Protein AF-A0A2V9S977-F1 (afdb_monomer_lite)

Secondary structure (DSSP, 8-state):
-EEEEEEEEEEEETT----HHHHHHHHHHHHHHTT-SEEEEEEEEEEESSTTTEEEEEEEEEEEE---

Radius of gyration: 13.73 Å; chains: 1; bounding box: 30×20×41 Å

pLDDT: mean 70.59, std 11.94, range [45.0, 86.62]

Structure (mmCIF, N/CA/C/O backbone):
data_AF-A0A2V9S977-F1
#
_entry.id   AF-A0A2V9S977-F1
#
loop_
_atom_site.group_PDB
_atom_site.id
_atom_site.type_symbol
_atom_site.label_atom_id
_atom_site.label_alt_id
_atom_site.label_comp_id
_atom_site.label_asym_id
_atom_site.label_entity_id
_atom_site.label_seq_id
_atom_site.pdbx_PDB_ins_code
_atom_site.Cartn_x
_atom_site.Cartn_y
_atom_site.Cartn_z
_atom_site.occupancy
_atom_site.B_iso_or_equiv
_atom_site.auth_seq_id
_atom_site.auth_comp_id
_atom_site.auth_asym_id
_atom_site.auth_atom_id
_atom_site.pdbx_PDB_model_num
ATOM 1 N N . MET A 1 1 ? -14.922 11.850 10.469 1.00 56.00 1 MET A N 1
ATOM 2 C CA . MET A 1 1 ? -14.278 11.085 9.376 1.00 56.00 1 MET A CA 1
ATOM 3 C C . MET A 1 1 ? -12.950 11.753 9.061 1.00 56.00 1 MET A C 1
ATOM 5 O O . MET A 1 1 ? -12.956 12.945 8.775 1.00 56.00 1 MET A O 1
ATOM 9 N N . ARG A 1 2 ? -11.822 11.044 9.181 1.00 70.00 2 ARG A N 1
ATOM 10 C CA . ARG A 1 2 ? -10.493 11.596 8.860 1.00 70.00 2 ARG A CA 1
ATOM 11 C C . ARG A 1 2 ? -9.995 10.922 7.583 1.00 70.00 2 ARG A C 1
ATOM 13 O O . ARG A 1 2 ? -10.001 9.698 7.504 1.00 70.00 2 ARG A O 1
ATOM 20 N N . ILE A 1 3 ? -9.641 11.725 6.584 1.00 69.88 3 ILE A N 1
ATOM 21 C CA . ILE A 1 3 ? -9.196 11.257 5.267 1.00 69.88 3 ILE A CA 1
ATOM 22 C C . ILE A 1 3 ? -7.689 11.512 5.176 1.00 69.88 3 ILE A C 1
ATOM 24 O O . ILE A 1 3 ? -7.246 12.635 5.420 1.00 69.88 3 ILE A O 1
ATOM 28 N N . SER A 1 4 ? -6.918 10.479 4.850 1.00 65.56 4 SER A N 1
ATOM 29 C CA . SER A 1 4 ? -5.466 10.534 4.656 1.00 65.56 4 SER A CA 1
ATOM 30 C C . SER A 1 4 ? -5.145 10.130 3.220 1.00 65.56 4 SER A C 1
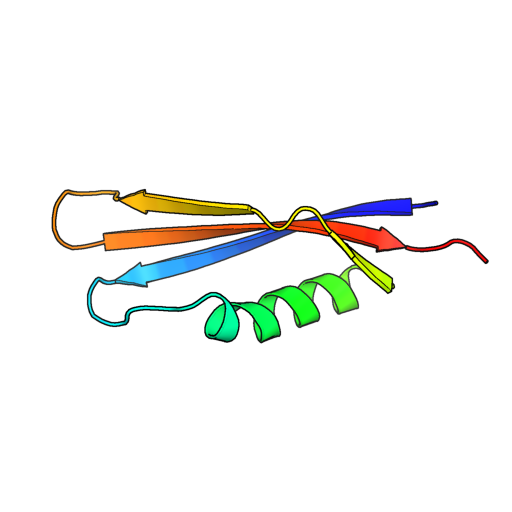ATOM 32 O O . SER A 1 4 ? -5.641 9.112 2.746 1.00 65.56 4 SER A O 1
ATOM 34 N N . ARG A 1 5 ? -4.313 10.891 2.503 1.00 73.06 5 ARG A N 1
ATOM 35 C CA . ARG A 1 5 ? -3.829 10.462 1.180 1.00 73.06 5 ARG A CA 1
ATOM 36 C C . ARG A 1 5 ? -2.628 9.540 1.364 1.00 73.06 5 ARG A C 1
ATOM 38 O O . ARG A 1 5 ? -1.691 9.916 2.061 1.00 73.06 5 ARG A O 1
ATOM 45 N N . ILE A 1 6 ? -2.667 8.363 0.749 1.00 74.06 6 ILE A N 1
ATOM 46 C CA . ILE A 1 6 ? -1.588 7.377 0.788 1.00 74.06 6 ILE A CA 1
ATOM 47 C C . ILE A 1 6 ? -0.974 7.329 -0.607 1.00 74.06 6 ILE A C 1
ATOM 49 O O . ILE A 1 6 ? -1.637 6.985 -1.584 1.00 74.06 6 ILE A O 1
ATOM 53 N N . ASP A 1 7 ? 0.290 7.713 -0.705 1.00 67.81 7 ASP A N 1
ATOM 54 C CA . ASP A 1 7 ? 1.037 7.704 -1.958 1.00 67.81 7 ASP A CA 1
ATOM 55 C C . ASP A 1 7 ? 2.103 6.617 -1.872 1.00 67.81 7 ASP A C 1
ATOM 57 O O . ASP A 1 7 ? 2.944 6.643 -0.972 1.00 67.81 7 ASP A O 1
ATOM 61 N N . VAL A 1 8 ? 2.037 5.629 -2.762 1.00 65.19 8 VAL A N 1
ATOM 62 C CA . VAL A 1 8 ? 3.011 4.542 -2.812 1.00 65.19 8 VAL A CA 1
ATOM 63 C C . VAL A 1 8 ? 3.738 4.596 -4.139 1.00 65.19 8 VAL A C 1
ATOM 65 O O . VAL A 1 8 ? 3.250 4.167 -5.184 1.00 65.19 8 VAL A O 1
ATOM 68 N N . HIS A 1 9 ? 4.968 5.086 -4.062 1.00 63.47 9 HIS A N 1
ATOM 69 C CA . HIS A 1 9 ? 5.901 5.061 -5.172 1.00 63.47 9 HIS A CA 1
ATOM 70 C C . HIS A 1 9 ? 6.630 3.709 -5.216 1.00 63.47 9 HIS A C 1
ATOM 72 O O . HIS A 1 9 ? 7.195 3.247 -4.208 1.00 63.47 9 HIS A O 1
ATOM 78 N N . ILE A 1 10 ? 6.639 3.070 -6.391 1.00 63.56 10 ILE A N 1
ATOM 79 C CA . ILE A 1 10 ? 7.526 1.944 -6.693 1.00 63.56 10 ILE A CA 1
ATOM 80 C C . ILE A 1 10 ? 8.242 2.179 -8.035 1.00 63.56 10 ILE A C 1
ATOM 82 O O . ILE A 1 10 ? 7.658 2.081 -9.109 1.00 63.56 10 ILE A O 1
ATOM 86 N N . GLU A 1 11 ? 9.546 2.441 -7.973 1.00 55.31 11 GLU A N 1
ATOM 87 C CA . GLU A 1 11 ? 10.407 2.511 -9.160 1.00 55.31 11 GLU A CA 1
ATOM 88 C C . GLU A 1 11 ? 10.777 1.091 -9.605 1.00 55.31 11 GLU A C 1
ATOM 90 O O . GLU A 1 11 ? 11.226 0.290 -8.776 1.00 55.31 11 GLU A O 1
ATOM 95 N N . ARG A 1 12 ? 10.593 0.748 -10.891 1.00 61.88 12 ARG A N 1
ATOM 96 C CA . ARG A 1 12 ? 11.030 -0.549 -11.436 1.00 61.88 12 ARG A CA 1
ATOM 97 C C . ARG A 1 12 ? 11.618 -0.467 -12.846 1.00 61.88 12 ARG A C 1
ATOM 99 O O . ARG A 1 12 ? 11.320 0.411 -13.649 1.00 61.88 12 ARG A O 1
ATOM 106 N N . THR A 1 13 ? 12.468 -1.450 -13.122 1.00 50.88 13 THR A N 1
ATOM 107 C CA . THR A 1 13 ? 13.106 -1.735 -14.411 1.00 50.88 13 THR A CA 1
ATOM 108 C C . THR A 1 13 ? 12.365 -2.855 -15.156 1.00 50.88 13 THR A C 1
ATOM 110 O O . THR A 1 13 ? 11.716 -3.705 -14.545 1.00 50.88 13 THR A O 1
ATOM 113 N N . TYR A 1 14 ? 12.457 -2.839 -16.488 1.00 45.00 14 TYR A N 1
ATOM 114 C CA . TYR A 1 14 ? 11.637 -3.544 -17.494 1.00 45.00 14 TYR A CA 1
ATOM 115 C C . TYR A 1 14 ? 11.292 -5.039 -17.278 1.00 45.00 14 TYR A C 1
ATOM 117 O O . TYR A 1 14 ? 10.331 -5.539 -17.857 1.00 45.00 14 TYR A O 1
ATOM 125 N N . PHE A 1 15 ? 12.046 -5.791 -16.473 1.00 45.78 15 PHE A N 1
ATOM 126 C CA . PHE A 1 15 ? 12.031 -7.262 -16.523 1.00 45.78 15 PHE A CA 1
ATOM 127 C C . PHE A 1 15 ? 10.927 -7.971 -15.722 1.00 45.78 15 PHE A C 1
ATOM 129 O O . PHE A 1 15 ? 10.748 -9.177 -15.887 1.00 45.78 15 PHE A O 1
ATOM 136 N N . ILE A 1 16 ? 10.176 -7.273 -14.866 1.00 53.91 16 ILE A N 1
ATOM 137 C CA . ILE A 1 16 ? 9.163 -7.904 -14.006 1.00 53.91 16 ILE A CA 1
ATOM 138 C C . ILE A 1 16 ? 7.815 -7.217 -14.223 1.00 53.91 16 ILE A C 1
ATOM 140 O O . ILE A 1 16 ? 7.583 -6.114 -13.722 1.00 53.91 16 ILE A O 1
ATOM 144 N N . ARG A 1 17 ? 6.901 -7.890 -14.942 1.00 54.91 17 ARG A N 1
ATOM 145 C CA . ARG A 1 17 ? 5.476 -7.522 -14.965 1.00 54.91 17 ARG A CA 1
ATOM 146 C C . ARG A 1 17 ? 4.964 -7.603 -13.534 1.00 54.91 17 ARG A C 1
ATOM 148 O O . ARG A 1 17 ? 4.817 -8.688 -12.986 1.00 54.91 17 ARG A O 1
ATOM 155 N N . THR A 1 18 ? 4.788 -6.441 -12.932 1.00 55.81 18 THR A N 1
ATOM 156 C CA . THR A 1 18 ? 4.337 -6.309 -11.555 1.00 55.81 18 THR A CA 1
ATOM 157 C C . THR A 1 18 ? 2.840 -6.097 -11.616 1.00 55.81 18 THR A C 1
ATOM 159 O O . THR A 1 18 ? 2.395 -5.158 -12.271 1.00 55.81 18 THR A O 1
ATOM 162 N N . ASN A 1 19 ? 2.076 -6.985 -10.994 1.00 64.12 19 ASN A N 1
ATOM 163 C CA . ASN A 1 19 ? 0.633 -6.814 -10.896 1.00 64.12 19 ASN A CA 1
ATOM 164 C C . ASN A 1 19 ? 0.310 -6.036 -9.619 1.00 64.12 19 ASN A C 1
ATOM 166 O O . ASN A 1 19 ? 1.124 -5.956 -8.696 1.00 64.12 19 ASN A O 1
ATOM 170 N N . PHE A 1 20 ? -0.906 -5.502 -9.534 1.00 65.88 20 PHE A N 1
ATOM 171 C CA . PHE A 1 20 ? -1.418 -4.865 -8.321 1.00 65.88 20 PHE A CA 1
ATOM 172 C C . PHE A 1 20 ? -1.190 -5.716 -7.049 1.00 65.88 20 PHE A C 1
ATOM 174 O O . PHE A 1 20 ? -0.880 -5.176 -5.984 1.00 65.88 20 PHE A O 1
ATOM 181 N N . ASP A 1 21 ? -1.248 -7.046 -7.174 1.00 72.25 21 ASP A N 1
ATOM 182 C CA . ASP A 1 21 ? -0.952 -8.016 -6.111 1.00 72.25 21 ASP A CA 1
ATOM 183 C C . ASP A 1 21 ? 0.439 -7.874 -5.474 1.00 72.25 21 ASP A C 1
ATOM 185 O O . ASP A 1 21 ? 0.583 -8.094 -4.272 1.00 72.25 21 ASP A O 1
ATOM 189 N N . ASP A 1 22 ? 1.457 -7.453 -6.225 1.00 72.19 22 ASP A N 1
ATOM 190 C CA . ASP A 1 22 ? 2.810 -7.240 -5.695 1.00 72.19 22 ASP A CA 1
ATOM 191 C C . ASP A 1 22 ? 2.922 -5.947 -4.871 1.00 72.19 22 ASP A C 1
ATOM 193 O O . ASP A 1 22 ? 3.804 -5.808 -4.018 1.00 72.19 22 ASP A O 1
ATOM 197 N N . VAL A 1 23 ? 2.044 -4.976 -5.133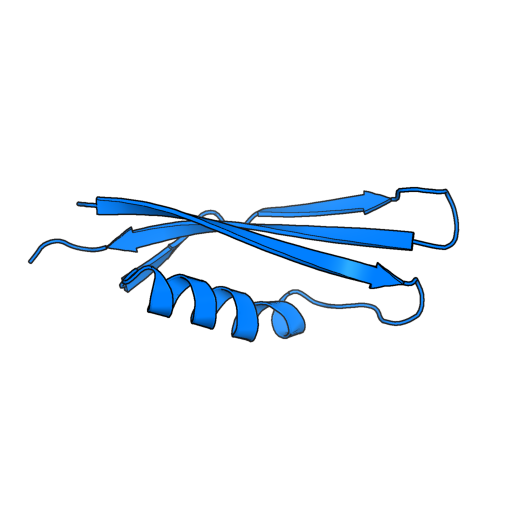 1.00 75.44 23 VAL A N 1
ATOM 198 C CA . VAL A 1 23 ? 2.065 -3.641 -4.511 1.00 75.44 23 VAL A CA 1
ATOM 199 C C . VAL A 1 23 ? 1.132 -3.564 -3.306 1.00 75.44 23 VAL A C 1
ATOM 201 O O . VAL A 1 23 ? 1.391 -2.829 -2.350 1.00 75.44 23 VAL A O 1
ATOM 204 N N . LEU A 1 24 ? 0.086 -4.387 -3.313 1.00 79.00 24 LEU A N 1
ATOM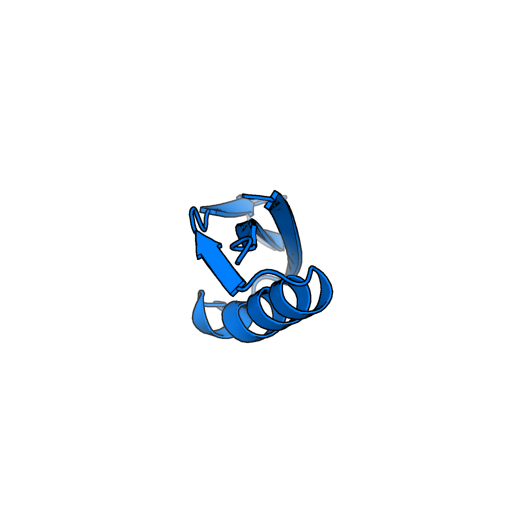 205 C CA . LEU A 1 24 ? -0.894 -4.560 -2.246 1.00 79.00 24 LEU A CA 1
ATOM 206 C C . LEU A 1 24 ? -0.286 -4.670 -0.833 1.00 79.00 24 LEU A C 1
ATOM 208 O O . LEU A 1 24 ? -0.790 -3.996 0.068 1.00 79.00 24 LEU A O 1
ATOM 212 N N . PRO A 1 25 ? 0.787 -5.452 -0.590 1.00 84.06 25 PRO A N 1
ATOM 213 C CA . PRO A 1 25 ? 1.398 -5.556 0.734 1.00 84.06 25 PRO A CA 1
ATOM 214 C C . PRO A 1 25 ? 2.005 -4.232 1.210 1.00 84.06 25 PRO A C 1
ATOM 216 O O . PRO A 1 25 ? 1.823 -3.852 2.367 1.00 84.06 25 PRO A O 1
ATOM 219 N N . LYS A 1 26 ? 2.688 -3.506 0.316 1.00 82.38 26 LYS A N 1
ATOM 220 C CA . LYS A 1 26 ? 3.300 -2.207 0.628 1.00 82.38 26 LYS A CA 1
ATOM 221 C C . LYS A 1 26 ? 2.219 -1.152 0.859 1.00 82.38 26 LYS A C 1
ATOM 223 O O . LYS A 1 26 ? 2.273 -0.442 1.854 1.00 82.38 26 LYS A O 1
ATOM 228 N N . LEU A 1 27 ? 1.183 -1.135 0.021 1.00 81.19 27 LEU A N 1
ATOM 229 C CA . LEU A 1 27 ? 0.028 -0.249 0.173 1.00 81.19 27 LEU A CA 1
ATOM 230 C C . LEU A 1 27 ? -0.706 -0.461 1.505 1.00 81.19 27 LEU A C 1
ATOM 232 O O . LEU A 1 27 ? -1.023 0.501 2.200 1.00 81.19 27 LEU A O 1
ATOM 236 N N . LYS A 1 28 ? -0.929 -1.720 1.897 1.00 84.94 28 LYS A N 1
ATOM 237 C CA . LYS A 1 28 ? -1.530 -2.064 3.194 1.00 84.94 28 LYS A CA 1
ATOM 238 C C . LYS A 1 28 ? -0.662 -1.635 4.369 1.00 84.94 28 LYS A C 1
ATOM 240 O O . LYS A 1 28 ? -1.201 -1.175 5.373 1.00 84.94 28 LYS A O 1
ATOM 245 N N . LYS A 1 29 ? 0.660 -1.783 4.255 1.00 86.62 29 LYS A N 1
ATOM 246 C CA . LYS A 1 29 ? 1.594 -1.345 5.294 1.00 86.62 29 LYS A CA 1
ATOM 247 C C . LYS A 1 29 ? 1.494 0.166 5.512 1.00 86.62 29 LYS A C 1
ATOM 249 O O . LYS A 1 29 ? 1.230 0.583 6.633 1.00 86.62 29 LYS A O 1
ATOM 254 N N . GLU A 1 30 ? 1.589 0.955 4.444 1.00 84.50 30 GLU A N 1
ATOM 255 C CA . GLU A 1 30 ? 1.483 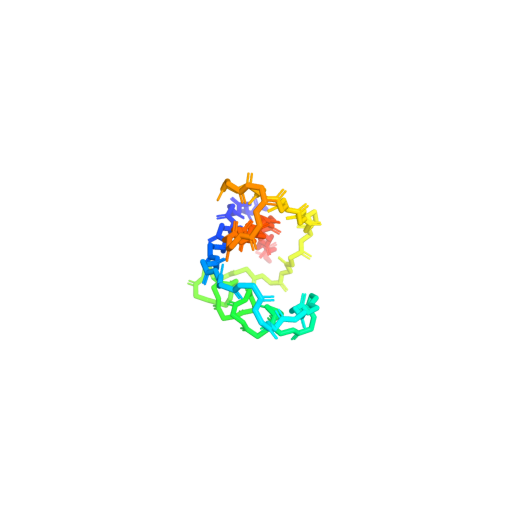2.420 4.518 1.00 84.50 30 GLU A CA 1
ATOM 256 C C . GLU A 1 30 ? 0.112 2.869 5.051 1.00 84.50 30 GLU A C 1
ATOM 258 O O . GLU A 1 30 ? 0.017 3.795 5.855 1.00 84.50 30 GLU A O 1
ATOM 263 N N . ALA A 1 31 ? -0.966 2.175 4.676 1.00 83.00 31 ALA A N 1
ATOM 264 C CA . ALA A 1 31 ? -2.297 2.442 5.217 1.00 83.00 31 ALA A CA 1
ATOM 265 C C . ALA A 1 31 ? -2.395 2.176 6.724 1.00 83.00 31 ALA A C 1
ATOM 267 O O . ALA A 1 31 ? -2.977 2.981 7.455 1.00 83.00 31 ALA A O 1
ATOM 268 N N . CYS A 1 32 ? -1.794 1.079 7.187 1.00 84.88 32 CYS A N 1
ATOM 269 C CA . CYS A 1 32 ? -1.732 0.730 8.601 1.00 84.88 32 CYS A CA 1
ATOM 270 C C . CYS A 1 32 ? -0.922 1.769 9.393 1.00 84.88 32 CYS A C 1
ATOM 272 O O . CYS A 1 32 ? -1.386 2.251 10.425 1.00 84.88 32 CYS A O 1
ATOM 274 N N . GLU A 1 33 ? 0.237 2.189 8.877 1.00 85.19 33 GLU A N 1
ATOM 275 C CA . GLU A 1 33 ? 1.070 3.230 9.499 1.00 85.19 33 GLU A CA 1
ATOM 27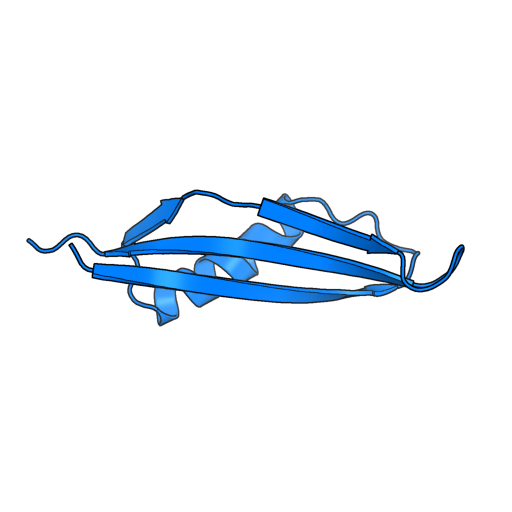6 C C . GLU A 1 33 ? 0.379 4.605 9.502 1.00 85.19 33 GLU A C 1
ATOM 278 O O . GLU A 1 33 ? 0.528 5.377 10.449 1.00 85.19 33 GLU A O 1
ATOM 283 N N . SER A 1 34 ? -0.463 4.888 8.503 1.00 80.50 34 SER A N 1
ATOM 284 C CA . SER A 1 34 ? -1.330 6.076 8.470 1.00 80.50 34 SER A CA 1
ATOM 285 C C . SER A 1 34 ? -2.506 6.003 9.462 1.00 80.50 34 SER A C 1
ATOM 287 O O . SER A 1 34 ? -3.170 7.010 9.732 1.00 80.50 34 SER A O 1
ATOM 289 N N . GLY A 1 35 ? -2.784 4.822 10.023 1.00 84.25 35 GLY A N 1
ATOM 290 C CA . GLY A 1 35 ? -3.934 4.569 10.887 1.00 84.25 35 GLY A CA 1
ATOM 291 C C . GLY A 1 35 ? -5.268 4.603 10.141 1.00 84.25 35 GLY A C 1
ATOM 292 O O . GLY A 1 35 ? -6.274 5.003 10.733 1.00 84.25 35 GLY A O 1
ATOM 293 N N . ALA A 1 36 ? -5.265 4.256 8.851 1.00 85.44 36 ALA A N 1
ATOM 294 C CA . ALA A 1 36 ? -6.469 4.101 8.047 1.00 85.44 36 ALA A CA 1
ATOM 295 C C . ALA A 1 36 ? -7.125 2.737 8.319 1.00 85.44 36 ALA A C 1
ATOM 297 O O . ALA A 1 36 ? -6.447 1.715 8.393 1.00 85.44 36 ALA A O 1
ATOM 298 N N . ASP A 1 37 ? -8.451 2.725 8.419 1.00 84.31 37 ASP A N 1
ATOM 299 C CA . ASP A 1 37 ? -9.259 1.510 8.570 1.00 84.31 37 ASP A CA 1
ATOM 300 C C . ASP A 1 37 ? -9.619 0.897 7.208 1.00 84.31 37 ASP A C 1
ATOM 302 O O . ASP A 1 37 ? -9.844 -0.306 7.090 1.00 84.31 37 ASP A O 1
ATOM 306 N N . ALA A 1 38 ? -9.695 1.734 6.169 1.00 82.69 38 ALA A N 1
ATOM 307 C CA . ALA A 1 38 ? -10.011 1.328 4.806 1.00 82.69 38 ALA A CA 1
ATOM 308 C C . ALA A 1 38 ? -9.206 2.131 3.778 1.00 82.69 38 ALA A C 1
ATOM 310 O O . ALA A 1 38 ? -8.783 3.255 4.044 1.00 82.69 38 ALA A O 1
ATOM 311 N N . ILE A 1 39 ? -9.033 1.556 2.587 1.00 83.69 39 ILE A N 1
ATOM 312 C CA . ILE A 1 39 ? -8.400 2.198 1.432 1.00 83.69 39 ILE A CA 1
ATOM 313 C C . ILE A 1 39 ? -9.414 2.203 0.287 1.00 83.69 39 ILE A C 1
ATOM 315 O O . ILE A 1 39 ? -10.019 1.169 0.004 1.00 83.69 39 ILE A O 1
ATOM 319 N N . ILE A 1 40 ? -9.595 3.344 -0.368 1.00 83.06 40 ILE A N 1
ATOM 320 C CA . ILE A 1 40 ? -10.449 3.509 -1.549 1.00 83.06 40 ILE A CA 1
ATOM 321 C C . ILE A 1 40 ? -9.689 4.245 -2.658 1.00 83.06 40 ILE A C 1
ATOM 323 O O . ILE A 1 40 ? -8.582 4.735 -2.428 1.00 83.06 40 ILE A O 1
ATOM 327 N N . GLU A 1 41 ? -10.301 4.348 -3.842 1.00 81.88 41 GLU A N 1
ATOM 328 C CA . GLU A 1 41 ? -9.791 5.167 -4.958 1.00 81.88 41 GLU A CA 1
ATOM 329 C C . GLU A 1 41 ? -8.336 4.835 -5.322 1.00 81.88 41 GLU A C 1
ATOM 331 O O . GLU A 1 41 ? -7.487 5.713 -5.464 1.00 81.88 41 GLU A O 1
ATOM 336 N N . ILE A 1 42 ? -8.036 3.540 -5.434 1.00 81.31 42 ILE A N 1
ATOM 337 C CA . ILE A 1 42 ? -6.708 3.081 -5.832 1.00 81.31 42 ILE A CA 1
ATOM 338 C C . ILE A 1 42 ? -6.534 3.369 -7.322 1.00 81.31 42 ILE A C 1
ATOM 340 O O . ILE A 1 42 ? -7.248 2.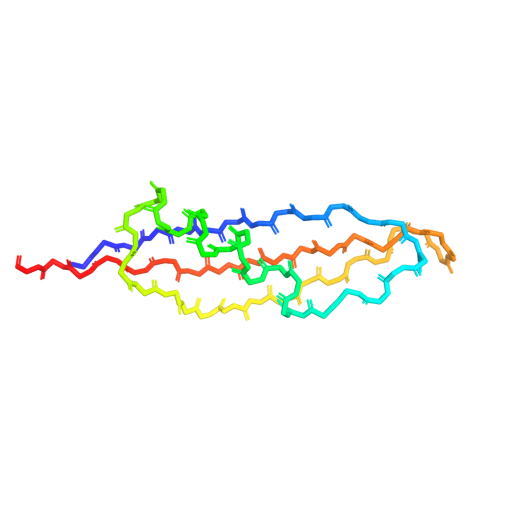809 -8.153 1.00 81.31 42 ILE A O 1
ATOM 344 N N . GLN A 1 43 ? -5.581 4.233 -7.649 1.00 78.50 43 GLN A N 1
ATOM 345 C CA . GLN A 1 43 ? -5.234 4.590 -9.017 1.00 78.50 43 GLN A CA 1
ATOM 346 C C . GLN A 1 43 ? -3.822 4.110 -9.324 1.00 78.50 43 GLN A C 1
ATOM 348 O O . GLN A 1 43 ? -2.866 4.470 -8.633 1.00 78.50 43 GLN A O 1
ATOM 353 N N . GLU A 1 44 ? -3.712 3.311 -10.380 1.00 73.56 44 GLU A N 1
ATOM 354 C CA . GLU A 1 44 ? -2.442 2.910 -10.968 1.00 73.56 44 GLU A CA 1
ATOM 355 C C . GLU A 1 44 ? -2.065 3.909 -12.065 1.00 73.56 44 GLU A C 1
ATOM 357 O O . GLU A 1 44 ? -2.789 4.096 -13.043 1.00 73.56 44 GLU A O 1
ATOM 362 N N . LEU A 1 45 ? -0.924 4.562 -11.889 1.00 71.38 45 LEU A N 1
ATOM 363 C CA . LEU A 1 45 ? -0.316 5.464 -12.852 1.00 71.38 45 LEU A CA 1
ATOM 364 C C . LEU A 1 45 ? 1.012 4.847 -13.283 1.00 71.38 45 LEU A C 1
ATOM 366 O O . LEU A 1 45 ? 1.996 4.868 -12.545 1.00 71.38 45 LEU A O 1
ATOM 370 N N . SER A 1 46 ? 1.045 4.281 -14.484 1.00 65.88 46 SER A N 1
ATOM 371 C CA . SER A 1 46 ? 2.285 3.828 -15.105 1.00 65.88 46 SER A CA 1
ATOM 372 C C . SER A 1 46 ? 2.831 4.937 -16.000 1.00 65.88 46 SER A C 1
ATOM 374 O O . SER A 1 46 ? 2.203 5.345 -16.978 1.00 65.88 46 SER A O 1
ATOM 376 N N . THR A 1 47 ? 4.012 5.446 -15.661 1.00 61.62 47 THR A N 1
ATOM 377 C CA . THR A 1 47 ? 4.732 6.403 -16.501 1.00 61.62 47 THR A CA 1
ATOM 378 C C . THR A 1 47 ? 5.895 5.679 -17.165 1.00 61.62 47 THR A C 1
ATOM 380 O O . THR A 1 47 ? 6.818 5.211 -16.498 1.00 61.62 47 THR A O 1
ATOM 383 N N . ASN A 1 48 ? 5.861 5.605 -18.495 1.00 58.72 48 ASN A N 1
ATOM 384 C CA . ASN A 1 48 ? 6.999 5.143 -19.284 1.00 58.72 48 ASN A CA 1
ATOM 385 C C . ASN A 1 48 ? 7.982 6.309 -19.422 1.00 58.72 48 ASN A C 1
ATOM 387 O O . ASN A 1 48 ? 7.781 7.201 -20.250 1.00 58.72 48 ASN A O 1
ATOM 391 N N . ILE A 1 49 ? 9.021 6.331 -18.588 1.00 56.03 49 ILE A N 1
ATOM 392 C CA . ILE A 1 49 ? 10.108 7.304 -18.712 1.00 56.03 49 ILE A CA 1
ATOM 393 C C . ILE A 1 49 ? 11.213 6.617 -19.515 1.00 56.03 49 ILE A C 1
ATOM 395 O O . ILE A 1 49 ? 12.005 5.858 -18.971 1.00 56.03 49 ILE A O 1
ATOM 399 N N . ASN A 1 50 ? 11.234 6.905 -20.816 1.00 50.06 50 ASN A N 1
ATOM 400 C CA . ASN A 1 50 ? 12.036 6.286 -21.877 1.00 50.06 50 ASN A CA 1
ATOM 401 C C . ASN A 1 50 ? 11.485 4.973 -22.446 1.00 50.06 50 ASN A C 1
ATOM 403 O O . ASN A 1 50 ? 11.247 3.990 -21.754 1.00 50.06 50 ASN A O 1
ATOM 407 N N . LEU A 1 51 ? 11.341 5.012 -23.768 1.00 53.66 51 LEU A N 1
ATOM 408 C CA . LEU A 1 51 ? 10.606 4.121 -24.661 1.00 53.66 51 LEU A CA 1
ATOM 409 C C . LEU A 1 51 ? 11.018 2.638 -24.695 1.00 53.66 51 LEU A C 1
ATOM 411 O O . LEU A 1 51 ? 10.477 1.948 -25.542 1.00 53.66 51 LEU A O 1
ATOM 415 N N . ASP A 1 52 ? 11.891 2.123 -23.821 1.00 53.97 52 ASP A N 1
ATOM 416 C CA . ASP A 1 52 ? 12.225 0.682 -23.838 1.00 53.97 52 ASP A CA 1
ATOM 417 C C . ASP A 1 52 ? 12.851 0.101 -22.544 1.00 53.97 52 ASP A C 1
ATOM 419 O O . ASP A 1 52 ? 13.071 -1.102 -22.482 1.00 53.97 52 ASP A O 1
ATOM 423 N N . GLU A 1 53 ? 13.130 0.884 -21.484 1.00 53.38 53 GLU A N 1
ATOM 424 C CA . GLU A 1 53 ? 13.960 0.378 -20.358 1.00 53.38 53 GLU A CA 1
ATOM 425 C C . GLU A 1 53 ? 13.395 0.594 -18.939 1.00 53.38 53 GLU A C 1
ATOM 427 O O . GLU A 1 53 ? 13.618 -0.246 -18.057 1.00 53.38 53 GLU A O 1
ATOM 432 N N . THR A 1 54 ? 12.619 1.656 -18.689 1.00 55.25 54 THR A N 1
ATOM 433 C CA . THR A 1 54 ? 12.224 2.014 -17.313 1.00 55.25 54 THR A CA 1
ATOM 434 C C . THR A 1 54 ? 10.744 2.364 -17.219 1.00 55.25 54 THR A C 1
ATOM 436 O O . THR A 1 54 ? 10.280 3.396 -17.705 1.00 55.25 54 THR A O 1
ATOM 439 N N . ASN A 1 55 ? 9.993 1.490 -16.548 1.00 59.31 55 ASN A N 1
ATOM 440 C CA . ASN A 1 55 ? 8.579 1.686 -16.260 1.00 59.31 55 ASN A CA 1
ATOM 441 C C . ASN A 1 55 ? 8.419 2.102 -14.799 1.00 59.31 55 ASN A C 1
ATOM 443 O O . ASN A 1 55 ? 8.605 1.291 -13.891 1.00 59.31 55 ASN A O 1
ATOM 447 N N . ILE A 1 56 ? 8.051 3.359 -14.562 1.00 64.50 56 ILE A N 1
ATOM 448 C CA . ILE A 1 56 ? 7.769 3.834 -13.209 1.00 64.50 56 ILE A CA 1
ATOM 449 C C . ILE A 1 56 ? 6.301 3.561 -12.902 1.00 64.50 56 ILE A C 1
ATOM 451 O O . ILE A 1 56 ? 5.412 4.071 -13.585 1.00 64.50 56 ILE A O 1
ATOM 455 N N . PHE A 1 57 ? 6.055 2.755 -11.870 1.00 66.50 57 PHE A N 1
ATOM 456 C CA . PHE A 1 57 ? 4.715 2.426 -11.404 1.00 66.50 57 PHE A CA 1
ATOM 457 C C . PHE A 1 57 ? 4.401 3.215 -10.136 1.00 66.50 57 PHE A C 1
ATOM 459 O O . PHE A 1 57 ? 4.948 2.982 -9.056 1.00 66.50 57 PHE A O 1
ATOM 466 N N . HIS A 1 58 ? 3.474 4.148 -10.266 1.00 70.06 58 HIS A N 1
ATOM 467 C CA . HIS A 1 58 ? 2.917 4.886 -9.150 1.00 70.06 58 HIS A CA 1
ATOM 468 C C . HIS A 1 58 ? 1.559 4.306 -8.794 1.00 70.06 58 HIS A C 1
ATOM 470 O O . HIS A 1 58 ? 0.685 4.191 -9.650 1.00 70.06 58 HIS A O 1
ATOM 476 N N . ILE A 1 59 ? 1.362 3.978 -7.520 1.00 74.94 59 ILE A N 1
ATOM 477 C CA . ILE A 1 59 ? 0.034 3.671 -7.001 1.00 74.94 59 ILE A CA 1
ATOM 478 C C . ILE A 1 59 ? -0.327 4.733 -5.981 1.00 74.94 59 ILE A C 1
ATOM 480 O O . ILE A 1 59 ? 0.353 4.923 -4.974 1.00 74.94 59 ILE A O 1
ATOM 484 N N . THR A 1 60 ? -1.428 5.420 -6.243 1.00 78.94 60 THR A N 1
ATOM 485 C CA . THR A 1 60 ? -2.006 6.375 -5.301 1.00 78.94 60 THR A CA 1
ATOM 486 C C . THR A 1 60 ? -3.297 5.802 -4.750 1.00 78.94 60 THR A C 1
ATOM 488 O O . THR A 1 60 ? -4.018 5.097 -5.454 1.00 78.94 60 THR A O 1
ATOM 491 N N . ALA A 1 61 ? -3.576 6.050 -3.475 1.00 81.94 61 ALA A N 1
ATOM 492 C CA . ALA A 1 61 ? -4.807 5.612 -2.844 1.00 81.94 61 ALA A CA 1
ATOM 493 C C . ALA A 1 61 ? -5.249 6.578 -1.740 1.00 81.94 61 ALA A C 1
ATOM 495 O O . ALA A 1 61 ? -4.473 7.390 -1.227 1.00 81.94 61 ALA A O 1
ATOM 496 N N . ILE A 1 62 ? -6.512 6.481 -1.339 1.00 84.00 62 ILE A N 1
ATOM 497 C CA . ILE A 1 62 ? -7.074 7.288 -0.256 1.00 84.00 62 ILE A CA 1
ATOM 498 C C . ILE A 1 62 ? -7.352 6.383 0.942 1.00 84.00 62 ILE A C 1
ATOM 500 O O . ILE A 1 62 ? -8.152 5.456 0.864 1.00 84.00 62 ILE A O 1
ATOM 504 N N . GLY A 1 63 ? -6.707 6.675 2.067 1.00 84.00 63 GLY A N 1
ATOM 505 C CA . GLY A 1 63 ? -6.987 6.069 3.361 1.00 84.00 63 GLY A CA 1
ATOM 506 C C . GLY A 1 63 ? -8.150 6.766 4.066 1.00 84.00 63 GLY A C 1
ATOM 507 O O . GLY A 1 63 ? -8.187 7.993 4.185 1.00 84.00 63 GLY A O 1
ATOM 508 N N . ILE A 1 64 ? -9.092 5.984 4.579 1.00 82.88 64 ILE A N 1
ATOM 509 C CA . ILE A 1 64 ? -10.204 6.448 5.407 1.00 82.88 64 ILE A CA 1
ATOM 510 C C . ILE A 1 64 ? -10.000 5.924 6.819 1.00 82.88 64 ILE A C 1
ATOM 512 O O . ILE A 1 64 ? -9.847 4.721 7.022 1.00 82.88 64 ILE A O 1
ATOM 516 N N . LYS A 1 65 ? -10.069 6.828 7.796 1.00 85.94 65 LYS A N 1
ATOM 517 C CA . LYS A 1 65 ? -10.229 6.484 9.205 1.00 85.94 65 LYS A CA 1
ATOM 518 C C . LYS A 1 65 ? -11.643 6.824 9.663 1.00 85.94 65 LYS A C 1
ATOM 520 O O . LYS A 1 65 ? -12.068 7.993 9.613 1.00 85.94 65 LYS A O 1
ATOM 525 N N . TYR A 1 66 ? -12.368 5.817 10.129 1.00 77.31 66 TYR A N 1
ATOM 526 C CA . TYR A 1 66 ? -13.676 6.002 10.735 1.00 77.31 66 TYR A CA 1
ATOM 527 C C . TYR A 1 66 ? -13.476 6.579 12.138 1.00 77.31 66 TYR A C 1
ATOM 529 O O . TYR A 1 66 ? -12.663 6.105 12.927 1.00 77.31 66 TYR A O 1
ATOM 537 N N . GLN A 1 67 ? -14.188 7.662 12.443 1.00 72.62 67 GLN A N 1
ATOM 538 C CA . GLN A 1 67 ? -14.323 8.077 13.834 1.00 72.62 67 GLN A CA 1
ATOM 539 C C . GLN A 1 67 ? -15.482 7.272 14.399 1.00 72.62 67 GLN A C 1
ATOM 541 O O . GLN A 1 67 ? -16.596 7.405 13.891 1.00 72.62 67 GLN A O 1
ATOM 546 N N . GLN A 1 68 ? -15.180 6.417 15.373 1.00 60.00 68 GLN A N 1
ATOM 547 C CA . GLN A 1 68 ? -16.192 5.968 16.322 1.00 60.00 68 GLN A CA 1
ATOM 548 C C . GLN A 1 68 ? -16.612 7.139 17.207 1.00 60.00 68 GLN A C 1
ATOM 550 O O . GLN A 1 68 ? -15.733 7.986 17.505 1.00 60.00 68 GLN A O 1
#

Foldseek 3Di:
DDKDKQKDWDWDWDDDPDDVVNCVVVSVVSLVVVVFPDKDDWDWDWDDPDDHITIIIIIIIMGHDDDD

Sequence (68 aa):
MRISRIDVHIERTYFIRTNFDDVLPKLKKEACESGADAIIEIQELSTNINLDETNIFHITAIGIKYQQ